Protein AF-A0A2V7V8S5-F1 (afdb_monomer_lite)

Radius of gyration: 19.61 Å; chains: 1; bounding box: 56×27×49 Å

Secondary structure (DSSP, 8-state):
-PPP-PPPGGGTTTHHHHHHHHHHHHHHHHHHHPPPEE-GGG-EEPPP-HHHHHHHHHHTT-S--

Structure (mmCIF, N/CA/C/O backbone):
data_AF-A0A2V7V8S5-F1
#
_entry.id   AF-A0A2V7V8S5-F1
#
loop_
_atom_site.group_PDB
_atom_site.id
_atom_site.type_symbol
_atom_site.label_atom_id
_atom_site.label_alt_id
_atom_site.label_comp_id
_atom_site.label_asym_id
_atom_site.label_entity_id
_atom_site.label_seq_id
_atom_site.pdbx_PDB_ins_code
_atom_site.Cartn_x
_atom_site.Cartn_y
_atom_site.Cartn_z
_atom_site.occupancy
_atom_site.B_iso_or_equiv
_atom_site.auth_seq_id
_atom_site.auth_comp_id
_atom_site.auth_asym_id
_atom_site.auth_atom_id
_atom_site.pdbx_PDB_model_num
ATOM 1 N N . ALA A 1 1 ? 38.230 0.107 -13.075 1.00 65.88 1 ALA A N 1
ATOM 2 C CA . ALA A 1 1 ? 36.989 -0.632 -12.773 1.00 65.88 1 ALA A CA 1
ATOM 3 C C . ALA A 1 1 ? 36.627 -1.453 -14.002 1.00 65.88 1 ALA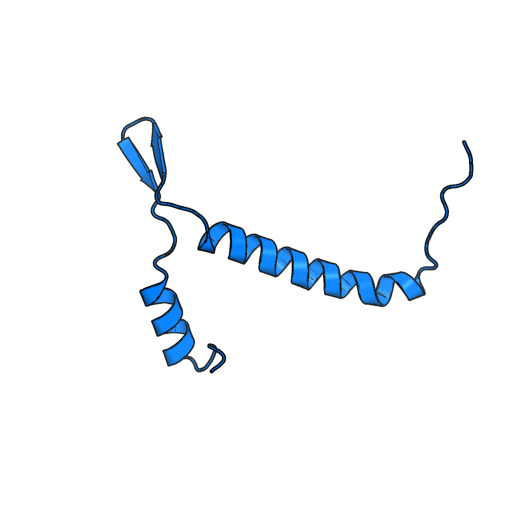 A C 1
ATOM 5 O O . ALA A 1 1 ? 36.824 -0.943 -15.100 1.00 65.88 1 ALA A O 1
ATOM 6 N N . ALA A 1 2 ? 36.185 -2.703 -13.841 1.00 58.53 2 ALA A N 1
ATOM 7 C CA . ALA A 1 2 ? 35.596 -3.447 -14.957 1.00 58.53 2 ALA A CA 1
ATOM 8 C C . ALA A 1 2 ? 34.328 -2.708 -15.432 1.00 58.53 2 ALA A C 1
ATOM 10 O O . ALA A 1 2 ? 33.672 -2.082 -14.592 1.00 58.53 2 ALA A O 1
ATOM 11 N N . PRO A 1 3 ? 34.004 -2.710 -16.737 1.00 67.69 3 PRO A N 1
ATOM 12 C CA . PRO A 1 3 ? 32.778 -2.080 -17.209 1.00 67.69 3 PRO A CA 1
ATOM 13 C C . PRO A 1 3 ? 31.583 -2.766 -16.542 1.00 67.69 3 PRO A C 1
ATOM 15 O O . PRO A 1 3 ? 31.529 -3.993 -16.481 1.00 67.69 3 PRO A O 1
ATOM 18 N N . ALA A 1 4 ? 30.657 -1.973 -16.002 1.00 75.56 4 ALA A N 1
ATOM 19 C CA . ALA A 1 4 ? 29.389 -2.506 -15.530 1.00 75.56 4 ALA A CA 1
ATOM 20 C C . ALA A 1 4 ? 28.632 -3.059 -16.741 1.00 75.56 4 ALA A C 1
ATOM 22 O O . ALA A 1 4 ? 28.460 -2.357 -17.739 1.00 75.56 4 ALA A O 1
ATOM 23 N N . GLU A 1 5 ? 28.224 -4.321 -16.665 1.00 86.50 5 GLU A N 1
ATOM 24 C CA . GLU A 1 5 ? 27.385 -4.932 -17.686 1.00 86.50 5 GLU A CA 1
ATOM 25 C C . GLU A 1 5 ? 25.987 -4.316 -17.582 1.00 86.50 5 GLU A C 1
ATOM 27 O O . GLU A 1 5 ? 25.304 -4.453 -16.568 1.00 86.50 5 GLU A O 1
ATOM 32 N N . ALA A 1 6 ? 25.606 -3.559 -18.608 1.00 86.81 6 ALA A N 1
ATOM 33 C CA . ALA A 1 6 ? 24.299 -2.931 -18.696 1.00 86.81 6 ALA A CA 1
ATOM 34 C C . ALA A 1 6 ? 23.356 -3.818 -19.506 1.00 86.81 6 ALA A C 1
ATOM 36 O O . ALA A 1 6 ? 23.737 -4.369 -20.543 1.00 86.81 6 ALA A O 1
ATOM 37 N N . LEU A 1 7 ? 22.109 -3.918 -19.048 1.00 90.62 7 LEU A N 1
ATOM 38 C CA . LEU A 1 7 ? 21.056 -4.519 -19.851 1.00 90.62 7 LEU A CA 1
ATOM 39 C C . LEU A 1 7 ? 20.795 -3.645 -21.085 1.00 90.62 7 LEU A C 1
ATOM 41 O O . LEU A 1 7 ? 20.806 -2.418 -20.974 1.00 90.62 7 LEU A O 1
ATOM 45 N N . PRO A 1 8 ? 20.547 -4.251 -22.257 1.00 92.62 8 PRO A N 1
ATOM 46 C CA . PRO A 1 8 ? 20.086 -3.499 -23.414 1.00 92.62 8 PRO A CA 1
ATOM 47 C C . PRO A 1 8 ? 18.698 -2.913 -23.127 1.00 92.62 8 PRO A C 1
ATOM 49 O O . PRO A 1 8 ? 17.871 -3.598 -22.532 1.00 92.62 8 PRO A O 1
ATOM 52 N N . ASP A 1 9 ? 18.413 -1.703 -23.610 1.00 93.12 9 ASP A N 1
ATOM 53 C CA . ASP A 1 9 ? 17.189 -0.945 -23.292 1.00 93.12 9 ASP A CA 1
ATOM 54 C C . ASP A 1 9 ? 15.897 -1.765 -23.428 1.00 93.12 9 ASP A C 1
ATOM 56 O O . ASP A 1 9 ? 15.078 -1.781 -22.519 1.00 93.12 9 ASP A O 1
ATOM 60 N N . ARG A 1 10 ? 15.758 -2.544 -24.508 1.00 94.62 10 ARG A N 1
ATOM 61 C CA . ARG A 1 10 ? 14.596 -3.427 -24.743 1.00 94.62 10 ARG A CA 1
ATOM 62 C C . ARG A 1 10 ? 14.349 -4.469 -23.643 1.00 94.62 10 ARG A C 1
ATOM 64 O O . ARG A 1 10 ? 13.250 -4.985 -23.523 1.00 94.62 10 ARG A O 1
ATOM 71 N N . ALA A 1 11 ? 15.382 -4.847 -22.890 1.00 92.69 11 ALA A N 1
ATOM 72 C CA . ALA A 1 11 ? 15.255 -5.780 -21.772 1.00 92.69 11 ALA A CA 1
ATOM 73 C C . ALA A 1 11 ? 14.746 -5.085 -20.497 1.00 92.69 11 ALA A C 1
ATOM 75 O O . ALA A 1 11 ? 14.367 -5.764 -19.549 1.00 92.69 11 ALA A O 1
ATOM 76 N N . LEU A 1 12 ? 14.728 -3.747 -20.464 1.00 95.06 12 LEU A N 1
ATOM 77 C CA . LEU A 1 12 ? 14.140 -2.967 -19.375 1.00 95.06 12 LEU A CA 1
ATOM 78 C C . LEU A 1 12 ? 12.620 -2.821 -19.517 1.00 95.06 12 LEU A C 1
ATOM 80 O O . LEU A 1 12 ? 11.956 -2.564 -18.516 1.00 95.06 12 LEU A O 1
ATOM 84 N N . ASP A 1 13 ? 12.067 -3.025 -20.718 1.00 96.25 13 ASP A N 1
ATOM 85 C CA . ASP A 1 13 ? 10.637 -2.838 -21.002 1.00 96.25 13 ASP A CA 1
ATOM 86 C C . ASP A 1 13 ? 9.735 -3.686 -20.091 1.00 96.25 13 ASP A C 1
ATOM 88 O O . ASP A 1 13 ? 8.673 -3.224 -19.686 1.00 96.25 13 ASP A O 1
ATOM 92 N N . GLU A 1 14 ? 10.168 -4.894 -19.711 1.00 95.50 14 GLU A N 1
ATOM 93 C CA . GLU A 1 14 ? 9.446 -5.753 -18.758 1.00 95.50 14 GLU A CA 1
ATOM 94 C C . GLU A 1 14 ? 9.673 -5.341 -17.293 1.00 95.50 14 GLU A C 1
ATOM 96 O O . GLU A 1 14 ? 8.813 -5.559 -16.440 1.00 95.50 14 GLU A O 1
ATOM 101 N N . LEU A 1 15 ? 10.810 -4.708 -16.984 1.00 96.62 15 LEU A N 1
ATOM 102 C CA . LEU A 1 15 ? 11.145 -4.277 -15.625 1.00 96.62 15 LEU A CA 1
ATOM 103 C C . LEU A 1 15 ? 10.387 -3.017 -15.213 1.00 96.62 15 LEU A C 1
ATOM 105 O O . LEU A 1 15 ? 10.055 -2.869 -14.040 1.00 96.62 15 LEU A O 1
ATOM 109 N N . PHE A 1 16 ? 10.097 -2.107 -16.144 1.00 96.81 16 PHE A N 1
ATOM 110 C CA . PHE A 1 16 ? 9.347 -0.891 -15.831 1.00 96.81 16 PHE A CA 1
ATOM 111 C C . PHE A 1 16 ? 7.952 -1.161 -15.237 1.00 96.81 16 PHE A C 1
ATOM 113 O O . PHE A 1 16 ? 7.695 -0.654 -14.143 1.00 96.81 16 PHE A O 1
ATOM 120 N N . PRO A 1 17 ? 7.062 -1.960 -15.863 1.00 98.00 17 PRO A N 1
ATOM 121 C CA . PRO A 1 17 ? 5.781 -2.307 -15.253 1.00 98.00 17 PRO A CA 1
ATOM 122 C C . PRO A 1 17 ? 5.960 -3.155 -13.990 1.00 98.00 17 PRO A C 1
ATOM 124 O O . PRO A 1 17 ? 5.274 -2.905 -13.008 1.00 98.00 17 PRO A O 1
ATOM 127 N N . ALA A 1 18 ? 6.936 -4.070 -13.951 1.00 98.25 18 ALA A N 1
ATOM 128 C CA . ALA A 1 18 ? 7.192 -4.867 -12.752 1.00 98.25 18 ALA A CA 1
ATOM 129 C C . ALA A 1 18 ? 7.552 -3.999 -11.533 1.00 98.25 18 ALA A C 1
ATOM 131 O O . ALA A 1 18 ? 7.114 -4.276 -10.419 1.00 98.25 18 ALA A O 1
ATOM 132 N N . VAL A 1 19 ? 8.330 -2.929 -11.727 1.00 98.25 19 VAL A N 1
ATOM 133 C CA . VAL A 1 19 ? 8.648 -1.973 -10.657 1.00 98.25 19 VAL A CA 1
ATOM 134 C C . VAL A 1 19 ? 7.425 -1.147 -10.263 1.00 98.25 19 VAL A C 1
ATOM 136 O O . VAL A 1 19 ? 7.273 -0.855 -9.076 1.00 98.25 19 VAL A O 1
ATOM 139 N N . ILE A 1 20 ? 6.560 -0.780 -11.214 1.00 98.44 20 ILE A N 1
ATOM 140 C CA . ILE A 1 20 ? 5.286 -0.107 -10.916 1.00 98.44 20 ILE A CA 1
ATOM 141 C C . ILE A 1 20 ? 4.440 -0.993 -9.997 1.00 98.44 20 ILE A C 1
ATOM 143 O O . ILE A 1 20 ? 4.109 -0.557 -8.895 1.00 98.44 20 ILE A O 1
ATOM 147 N N . ASP A 1 21 ? 4.198 -2.242 -10.398 1.00 98.44 21 ASP A N 1
ATOM 148 C CA . ASP A 1 21 ? 3.388 -3.202 -9.642 1.00 98.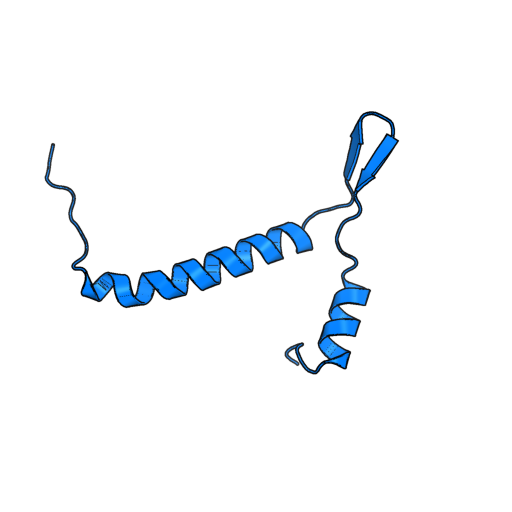44 21 ASP A CA 1
ATOM 149 C C . ASP A 1 21 ? 3.996 -3.466 -8.257 1.00 98.44 21 ASP A C 1
ATOM 151 O O . ASP A 1 21 ? 3.323 -3.347 -7.234 1.00 98.44 21 ASP A O 1
ATOM 155 N N . ALA A 1 22 ? 5.305 -3.736 -8.198 1.00 98.56 22 ALA A N 1
ATOM 156 C CA . ALA A 1 22 ? 5.996 -4.002 -6.940 1.00 98.56 22 ALA A CA 1
ATOM 157 C C . ALA A 1 22 ? 5.972 -2.797 -5.987 1.00 98.56 22 ALA A C 1
ATOM 159 O O . ALA A 1 22 ? 5.881 -2.968 -4.771 1.00 98.56 22 ALA A O 1
ATOM 160 N N . THR A 1 23 ? 6.055 -1.573 -6.515 1.00 98.50 23 THR A N 1
ATOM 161 C CA . THR A 1 23 ? 6.004 -0.354 -5.696 1.00 98.50 23 THR A CA 1
ATOM 162 C C . THR A 1 23 ? 4.590 -0.082 -5.197 1.00 98.50 23 THR A C 1
ATOM 164 O O . THR A 1 23 ? 4.422 0.285 -4.032 1.00 98.50 23 THR A O 1
ATOM 167 N N . GLU A 1 24 ? 3.576 -0.286 -6.042 1.00 98.62 24 GLU A N 1
ATOM 168 C CA . GLU A 1 24 ? 2.171 -0.180 -5.645 1.00 98.62 24 GLU A CA 1
ATOM 169 C C . GLU A 1 24 ? 1.856 -1.168 -4.514 1.00 98.62 24 GLU A C 1
ATOM 171 O O . GLU A 1 24 ? 1.376 -0.770 -3.447 1.00 98.62 24 GLU A O 1
ATOM 176 N N . GLU A 1 25 ? 2.218 -2.438 -4.695 1.00 98.44 25 GLU A N 1
ATOM 177 C CA . GLU A 1 25 ? 1.962 -3.474 -3.701 1.00 98.44 25 GLU A CA 1
ATOM 178 C C . GLU A 1 25 ? 2.767 -3.249 -2.413 1.00 98.44 25 GLU A C 1
ATOM 180 O O . GLU A 1 25 ? 2.252 -3.464 -1.317 1.00 98.44 25 GLU A O 1
ATOM 185 N N . ALA A 1 26 ? 4.001 -2.740 -2.495 1.00 98.75 26 ALA A N 1
ATOM 186 C CA . ALA A 1 26 ? 4.801 -2.426 -1.311 1.00 98.75 26 ALA A CA 1
ATOM 187 C C . ALA A 1 26 ? 4.133 -1.371 -0.412 1.00 98.75 26 ALA A C 1
ATOM 189 O O . ALA A 1 26 ? 4.146 -1.512 0.815 1.00 98.75 26 ALA A O 1
ATOM 190 N N . VAL A 1 27 ? 3.520 -0.337 -0.999 1.00 98.44 27 VAL A N 1
ATOM 191 C CA . VAL A 1 27 ? 2.775 0.680 -0.240 1.00 98.44 27 VAL A CA 1
ATOM 192 C C . VAL A 1 27 ? 1.532 0.069 0.406 1.00 98.44 27 VAL A C 1
ATOM 194 O O . VAL A 1 27 ? 1.286 0.297 1.594 1.00 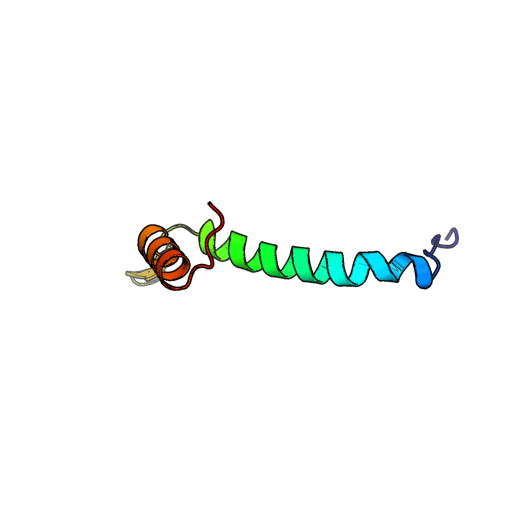98.44 27 VAL A O 1
ATOM 197 N N . LEU A 1 28 ? 0.771 -0.736 -0.340 1.00 97.81 28 LEU A N 1
ATOM 198 C CA . LEU A 1 28 ? -0.414 -1.415 0.189 1.00 97.81 28 LEU A CA 1
ATOM 199 C C . LEU A 1 28 ? -0.051 -2.375 1.330 1.00 97.81 28 LEU A C 1
ATOM 201 O O . LEU A 1 28 ? -0.682 -2.334 2.386 1.00 97.81 28 LEU A O 1
ATOM 205 N N . ASN A 1 29 ? 1.013 -3.162 1.169 1.00 98.38 29 ASN A N 1
ATOM 206 C CA . ASN A 1 29 ? 1.515 -4.086 2.183 1.00 98.38 29 ASN A CA 1
ATOM 207 C C . ASN A 1 29 ? 1.968 -3.356 3.450 1.00 98.38 29 ASN A C 1
ATOM 209 O O . ASN A 1 29 ? 1.685 -3.820 4.554 1.00 98.38 29 ASN A O 1
ATOM 213 N N . ALA A 1 30 ? 2.618 -2.196 3.315 1.00 98.38 30 ALA A N 1
ATOM 214 C CA . ALA A 1 30 ? 3.018 -1.388 4.463 1.00 98.38 30 ALA A CA 1
ATOM 215 C C . ALA A 1 30 ? 1.807 -0.908 5.279 1.00 98.38 30 ALA A C 1
ATOM 217 O O . ALA A 1 30 ? 1.827 -0.998 6.505 1.00 98.38 30 ALA A O 1
ATOM 218 N N . LEU A 1 31 ? 0.741 -0.441 4.619 1.00 98.06 31 LEU A N 1
ATOM 219 C CA . LEU A 1 31 ? -0.498 -0.027 5.289 1.00 98.06 31 LEU A CA 1
ATOM 220 C C . LEU A 1 31 ? -1.255 -1.213 5.894 1.00 98.06 31 LEU A C 1
ATOM 222 O O . LEU A 1 31 ? -1.771 -1.111 7.005 1.00 98.06 31 LEU A O 1
ATOM 226 N N . TRP A 1 32 ? -1.321 -2.331 5.169 1.00 98.12 32 TRP A N 1
ATOM 227 C CA . TRP A 1 32 ? -2.046 -3.526 5.591 1.00 98.12 32 TRP A CA 1
ATOM 228 C C . TRP A 1 32 ? -1.391 -4.200 6.799 1.00 98.12 32 TRP A C 1
ATOM 230 O O . TRP A 1 32 ? -2.082 -4.608 7.727 1.00 98.12 32 TRP A O 1
ATOM 240 N N . ALA A 1 33 ? -0.062 -4.291 6.820 1.00 98.19 33 ALA A N 1
ATOM 241 C CA . ALA A 1 33 ? 0.678 -4.931 7.904 1.00 98.19 33 ALA A CA 1
ATOM 242 C C . ALA A 1 33 ? 0.907 -4.018 9.122 1.00 98.19 33 ALA A C 1
ATOM 244 O O . ALA A 1 33 ? 1.318 -4.508 10.177 1.00 98.19 33 ALA A O 1
ATOM 245 N N . ALA A 1 34 ? 0.685 -2.705 8.994 1.00 98.25 34 ALA A N 1
ATOM 246 C CA . ALA A 1 34 ? 0.925 -1.760 10.078 1.00 98.25 34 ALA A CA 1
ATOM 247 C C . ALA A 1 34 ? 0.021 -2.052 11.294 1.00 98.25 34 ALA A C 1
ATOM 249 O O . ALA A 1 34 ? -1.205 -2.087 11.154 1.00 98.25 34 ALA A O 1
ATOM 250 N N . PRO A 1 35 ? 0.594 -2.219 12.502 1.00 97.31 35 PRO A N 1
ATOM 251 C CA . PRO A 1 35 ? -0.194 -2.356 13.717 1.00 97.31 35 PRO A CA 1
ATOM 252 C C . PRO A 1 35 ? -0.731 -0.995 14.173 1.00 97.31 35 PRO A C 1
ATOM 254 O O . PRO A 1 35 ? -0.325 0.062 13.686 1.00 97.31 35 PRO A O 1
ATOM 257 N N . ASP A 1 36 ? -1.580 -1.013 15.197 1.00 98.25 36 ASP A N 1
ATOM 258 C CA . ASP A 1 36 ? -1.816 0.184 15.997 1.00 98.25 36 ASP A CA 1
ATOM 259 C C . ASP A 1 36 ? -0.497 0.643 16.645 1.00 98.25 36 ASP A C 1
ATOM 261 O O . ASP A 1 36 ? 0.192 -0.132 17.312 1.00 98.25 36 ASP A O 1
ATOM 265 N N . VAL A 1 37 ? -0.150 1.919 16.478 1.00 97.81 37 VAL A N 1
ATOM 266 C CA . VAL A 1 37 ? 1.070 2.520 17.026 1.00 97.81 37 VAL A CA 1
ATOM 267 C C . VAL A 1 37 ? 0.706 3.581 18.056 1.00 97.81 37 VAL A C 1
ATOM 269 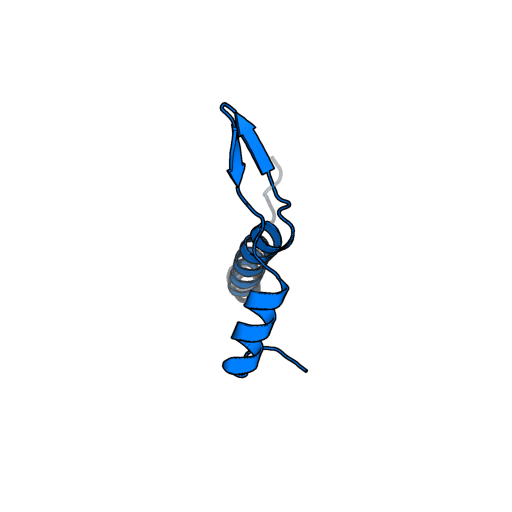O O . VAL A 1 37 ? 0.141 4.628 17.728 1.00 97.81 37 VAL A O 1
ATOM 272 N N . ALA A 1 38 ? 1.086 3.333 19.309 1.00 98.00 38 ALA A N 1
ATOM 273 C CA . ALA A 1 38 ? 1.097 4.348 20.355 1.00 98.00 38 ALA A CA 1
ATOM 274 C C . ALA A 1 38 ? 2.417 5.136 20.295 1.00 98.00 38 ALA A C 1
ATOM 276 O O . ALA A 1 38 ? 3.504 4.571 20.413 1.00 98.00 38 ALA A O 1
ATOM 277 N N . GLY A 1 39 ? 2.318 6.444 20.086 1.00 96.38 39 GLY A N 1
ATOM 278 C CA . GLY A 1 39 ? 3.441 7.366 19.976 1.00 96.38 39 GLY A CA 1
ATOM 279 C C . GLY A 1 39 ? 3.571 8.305 21.174 1.00 96.38 39 GLY A C 1
ATOM 280 O O . GLY A 1 39 ? 2.889 8.191 22.194 1.00 96.38 39 GLY A O 1
ATOM 281 N N . ARG A 1 40 ? 4.466 9.284 21.029 1.00 96.81 40 ARG A N 1
ATOM 282 C CA . ARG A 1 40 ? 4.696 10.332 22.029 1.00 96.81 40 ARG A CA 1
ATOM 283 C C . ARG A 1 40 ? 3.415 11.139 22.305 1.00 96.81 40 ARG A C 1
ATOM 285 O O . ARG A 1 40 ? 2.594 11.342 21.410 1.00 96.81 40 ARG A O 1
ATOM 292 N N . ASP A 1 41 ? 3.285 11.629 23.538 1.00 96.56 41 ASP A N 1
ATOM 293 C CA . ASP A 1 41 ? 2.196 12.503 24.002 1.00 96.56 41 ASP A CA 1
ATOM 294 C C . ASP A 1 41 ? 0.799 11.865 23.873 1.00 96.56 41 ASP A C 1
ATOM 296 O O . ASP A 1 41 ? -0.188 12.545 23.605 1.00 96.56 41 ASP A O 1
ATOM 300 N N . GLY A 1 42 ? 0.710 10.540 24.032 1.00 95.50 42 GLY A N 1
ATOM 301 C CA . GLY A 1 42 ? -0.562 9.812 23.983 1.00 95.50 42 GLY A CA 1
ATOM 302 C C . GLY A 1 42 ? -1.180 9.714 22.587 1.00 95.50 42 GLY A C 1
ATOM 303 O O . GLY A 1 42 ? -2.351 9.357 22.468 1.00 95.50 42 GLY A O 1
ATOM 304 N N . ARG A 1 43 ? -0.424 10.016 21.520 1.00 97.38 43 ARG A N 1
ATOM 305 C CA . ARG A 1 43 ? -0.896 9.789 20.149 1.00 97.38 43 ARG A CA 1
ATOM 306 C C . ARG A 1 43 ? -1.113 8.300 19.908 1.00 97.38 43 ARG A C 1
ATOM 308 O O . ARG A 1 43 ? -0.238 7.494 20.200 1.00 97.38 43 ARG A O 1
ATOM 315 N N . LEU A 1 44 ? -2.242 7.966 19.298 1.00 97.75 44 LEU A N 1
ATOM 316 C CA . LEU A 1 44 ? -2.532 6.634 18.788 1.00 97.75 44 LEU A CA 1
ATOM 317 C C . LEU A 1 44 ? -2.838 6.752 17.298 1.00 97.75 44 LEU A C 1
ATOM 319 O O . LEU A 1 44 ? -3.767 7.461 16.913 1.00 97.75 44 LEU A O 1
ATOM 323 N N . VAL A 1 45 ? -2.059 6.062 16.475 1.00 97.56 45 VAL A N 1
ATO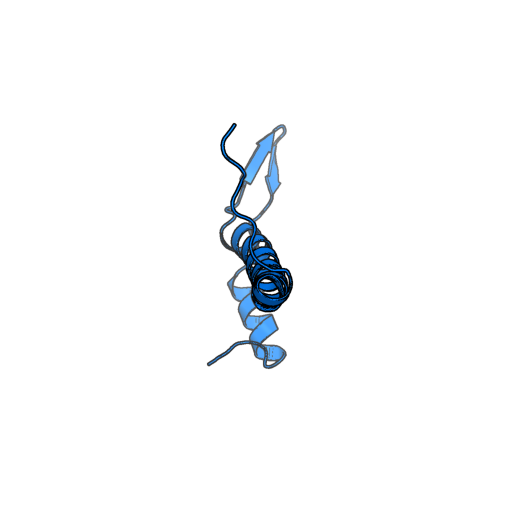M 324 C CA . VAL A 1 45 ? -2.360 5.860 15.057 1.00 97.56 45 VAL A CA 1
ATOM 325 C C . VAL A 1 45 ? -2.835 4.427 14.912 1.00 97.56 45 VAL A C 1
ATOM 327 O O . VAL A 1 45 ? -2.125 3.506 15.305 1.00 97.56 45 VAL A O 1
ATOM 330 N N . ARG A 1 46 ? -4.051 4.239 14.405 1.00 97.81 46 ARG A N 1
ATOM 331 C CA . ARG A 1 46 ? -4.614 2.905 14.200 1.00 97.81 46 ARG A CA 1
ATOM 332 C C . ARG A 1 46 ? -4.122 2.326 12.879 1.00 97.81 46 ARG A C 1
ATOM 334 O O . ARG A 1 46 ? -3.995 3.067 11.903 1.00 97.81 46 ARG A O 1
ATOM 341 N N . GLY A 1 47 ? -3.885 1.019 12.861 1.00 98.06 47 GLY A N 1
ATOM 342 C CA . GLY A 1 47 ? -3.738 0.273 11.616 1.00 98.06 47 GLY A CA 1
ATOM 343 C C . GLY A 1 47 ? -5.015 0.366 10.778 1.00 98.06 47 GLY A C 1
ATOM 344 O O . GLY A 1 47 ? -6.084 0.738 11.276 1.00 98.06 47 GLY A O 1
ATOM 345 N N . ILE A 1 48 ? -4.917 0.046 9.489 1.00 97.69 48 ILE A N 1
ATOM 346 C CA . ILE A 1 48 ? -6.085 0.083 8.607 1.00 97.69 48 ILE A CA 1
ATOM 347 C C . ILE A 1 48 ? -7.113 -0.989 9.038 1.00 97.69 48 ILE A C 1
ATOM 349 O O . ILE A 1 48 ? -6.719 -2.119 9.334 1.00 97.69 48 ILE A O 1
ATOM 353 N N . PRO A 1 49 ? -8.424 -0.686 9.103 1.00 97.94 49 PRO A N 1
ATOM 354 C CA . PRO A 1 49 ? -9.429 -1.654 9.545 1.00 97.94 49 PRO A CA 1
ATOM 355 C C . PRO A 1 49 ? -9.699 -2.708 8.458 1.00 97.94 49 PRO A C 1
ATOM 357 O O . PRO A 1 49 ? -10.496 -2.485 7.546 1.00 97.94 49 PRO A O 1
ATOM 360 N N . HIS A 1 50 ? -9.034 -3.867 8.545 1.00 97.56 50 HIS A N 1
ATOM 361 C CA . HIS A 1 50 ? -9.065 -4.917 7.510 1.00 97.56 50 HIS A CA 1
ATOM 362 C C . HIS A 1 50 ? -10.481 -5.349 7.119 1.00 97.56 50 HIS A C 1
ATOM 364 O O . HIS A 1 50 ? -10.795 -5.403 5.931 1.00 97.56 50 HIS A O 1
ATOM 370 N N . ASP A 1 51 ? -11.352 -5.607 8.096 1.00 97.94 51 ASP A N 1
ATOM 371 C CA . ASP A 1 51 ? -12.715 -6.085 7.837 1.00 97.94 51 ASP A CA 1
ATOM 372 C C . ASP A 1 51 ? -13.555 -5.063 7.057 1.00 97.94 51 ASP A C 1
ATOM 374 O O . ASP A 1 51 ? -14.280 -5.430 6.127 1.00 97.94 51 ASP A O 1
ATOM 378 N N . GLU A 1 52 ? -13.420 -3.775 7.385 1.00 98.19 52 GLU A N 1
ATOM 379 C CA . GLU A 1 52 ? -14.119 -2.684 6.698 1.00 98.19 52 GLU A CA 1
ATOM 380 C C . GLU A 1 52 ? -13.607 -2.514 5.266 1.00 98.19 52 GLU A C 1
ATOM 382 O O . GLU A 1 52 ? -14.403 -2.364 4.336 1.00 98.19 52 GLU A O 1
ATOM 387 N N . VAL A 1 53 ? -12.289 -2.609 5.063 1.00 97.56 53 VAL A N 1
ATOM 388 C CA . VAL A 1 53 ? -11.691 -2.554 3.723 1.00 97.56 53 VAL A CA 1
ATOM 389 C C . VAL A 1 53 ? -12.158 -3.733 2.870 1.00 97.56 53 VAL A C 1
ATOM 391 O O . VAL A 1 53 ? -12.578 -3.534 1.730 1.00 97.56 53 VAL A O 1
ATOM 394 N N . LEU A 1 54 ?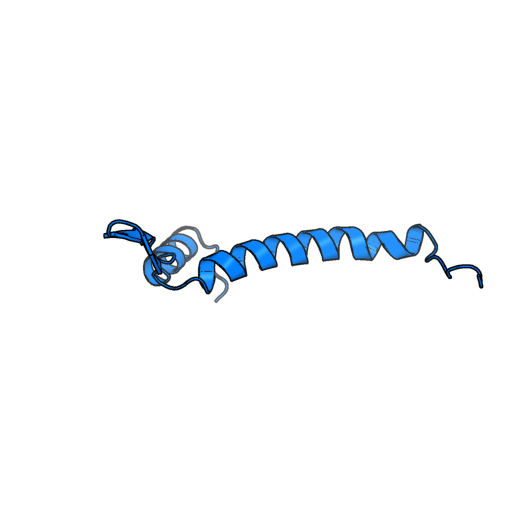 -12.162 -4.957 3.405 1.00 97.62 54 LEU A N 1
ATOM 395 C CA . LEU A 1 54 ? -12.649 -6.128 2.670 1.00 97.62 54 LEU A CA 1
ATOM 396 C C . LEU A 1 54 ? -14.144 -6.020 2.355 1.00 97.62 54 LEU A C 1
ATOM 398 O O . LEU A 1 54 ? -14.565 -6.379 1.255 1.00 97.62 54 LEU A O 1
ATOM 402 N N . ALA A 1 55 ? -14.959 -5.512 3.283 1.00 97.94 55 ALA A N 1
ATOM 403 C CA . ALA A 1 55 ? -16.374 -5.254 3.029 1.00 97.94 55 ALA A CA 1
ATOM 404 C C . ALA A 1 55 ? -16.572 -4.219 1.907 1.00 97.94 55 ALA A C 1
ATOM 406 O O . ALA A 1 55 ? -17.415 -4.418 1.027 1.00 97.94 55 ALA A O 1
ATOM 407 N N . LEU A 1 56 ? -15.759 -3.158 1.890 1.00 97.69 56 LEU A N 1
ATOM 408 C CA . LEU A 1 56 ? -15.769 -2.137 0.845 1.00 97.69 56 LEU A CA 1
ATOM 409 C C . LEU A 1 56 ? -15.370 -2.710 -0.524 1.00 97.69 56 LEU A C 1
ATOM 411 O O . LEU A 1 56 ? -16.044 -2.452 -1.521 1.00 97.69 56 LEU A O 1
ATOM 415 N N . LEU A 1 57 ? -14.311 -3.520 -0.590 1.00 97.50 57 LEU A N 1
ATOM 416 C CA . LEU A 1 57 ? -13.879 -4.153 -1.840 1.00 97.50 57 LEU A CA 1
ATOM 417 C C . LEU A 1 57 ? -14.933 -5.131 -2.376 1.00 97.50 57 LEU A C 1
ATOM 419 O O . LEU A 1 57 ? -15.197 -5.152 -3.582 1.00 97.50 57 LEU A O 1
ATOM 423 N N . ARG A 1 58 ? -15.594 -5.896 -1.494 1.00 97.31 58 ARG A N 1
ATOM 424 C CA . ARG A 1 58 ? -16.712 -6.778 -1.873 1.00 97.31 58 ARG A CA 1
ATOM 425 C C . ARG A 1 58 ? -17.898 -5.992 -2.424 1.00 97.31 58 ARG A C 1
ATOM 427 O O . ARG A 1 58 ? -18.422 -6.364 -3.473 1.00 97.31 58 ARG A O 1
ATOM 434 N N . SER A 1 59 ? -18.298 -4.891 -1.780 1.00 97.75 59 SER A N 1
ATOM 435 C CA . SER A 1 59 ? -19.445 -4.088 -2.236 1.00 97.75 59 SER A CA 1
ATOM 436 C C . SER A 1 59 ? -19.231 -3.475 -3.626 1.00 97.75 59 SER A C 1
ATOM 438 O O . SER A 1 59 ? -20.195 -3.274 -4.364 1.00 97.75 59 SER A O 1
ATOM 440 N N . HIS A 1 60 ? -17.972 -3.278 -4.026 1.00 97.81 60 HIS A N 1
ATOM 441 C CA . HIS A 1 60 ? -17.591 -2.774 -5.346 1.00 97.81 60 HIS A CA 1
ATOM 442 C C . HIS A 1 60 ? -17.194 -3.873 -6.347 1.00 97.81 60 HIS A C 1
ATOM 444 O O . HIS A 1 60 ? -16.800 -3.551 -7.470 1.00 97.81 60 HIS A O 1
ATOM 450 N N . ARG A 1 61 ? -17.297 -5.162 -5.980 1.00 96.69 61 ARG A N 1
ATOM 451 C CA . ARG A 1 61 ? -16.837 -6.302 -6.800 1.00 96.69 61 ARG A CA 1
ATOM 452 C C . ARG A 1 61 ? -15.380 -6.128 -7.251 1.00 96.69 61 ARG A C 1
ATOM 454 O O . ARG A 1 61 ? -15.063 -6.183 -8.441 1.00 96.69 61 ARG A O 1
ATOM 461 N N . ARG A 1 62 ? -14.510 -5.803 -6.294 1.00 96.44 62 ARG A N 1
ATOM 462 C CA . ARG A 1 62 ? -13.058 -5.626 -6.475 1.00 96.44 62 ARG A CA 1
ATOM 463 C C . ARG A 1 62 ? -12.226 -6.596 -5.638 1.00 96.44 62 ARG A C 1
ATOM 465 O O . ARG A 1 62 ? -11.007 -6.534 -5.698 1.00 96.44 62 ARG A O 1
ATOM 472 N N . LEU A 1 63 ? -12.869 -7.481 -4.879 1.00 95.00 63 LEU A N 1
ATOM 473 C CA . LEU A 1 63 ? -12.201 -8.577 -4.187 1.00 95.00 63 LEU A CA 1
ATOM 474 C C . LEU A 1 63 ? -12.283 -9.835 -5.061 1.00 95.00 63 LEU A C 1
ATOM 476 O O . LEU A 1 63 ? -13.380 -10.181 -5.499 1.00 95.00 63 LEU A O 1
ATOM 480 N N . ALA A 1 64 ? -11.143 -10.473 -5.328 1.00 87.56 64 ALA A N 1
ATOM 481 C CA . ALA A 1 64 ? -11.109 -11.782 -5.978 1.00 87.56 64 ALA A CA 1
ATOM 482 C C . ALA A 1 64 ? -11.725 -12.842 -5.045 1.00 87.56 64 ALA A C 1
ATOM 484 O O . ALA A 1 64 ? -11.529 -12.768 -3.829 1.00 87.56 64 ALA A O 1
ATOM 485 N N . GLU A 1 65 ? -12.496 -13.772 -5.612 1.00 66.31 65 GLU A N 1
ATOM 486 C CA . GLU A 1 65 ? -13.112 -14.899 -4.890 1.00 66.31 65 GLU A CA 1
ATOM 487 C C . GLU A 1 65 ? -12.161 -16.092 -4.759 1.00 66.31 65 GLU A C 1
ATOM 489 O O . GLU A 1 65 ? -11.421 -16.369 -5.733 1.00 66.31 65 GLU A O 1
#

Foldseek 3Di:
DPDDDDDDPVVCPVVVVVCVVVVVVVVVCCLQVDAWDQDPPRDTDHRDPVVVVVVVCVVVVNDDD

Sequence (65 aa):
AAPAEALPDRALDELFPAVIDATEEAVLNALWAAPDVAGRDGRLVRGIPHDEVLALLRSHRRLAE

pLDDT: mean 94.35, std 8.52, range [58.53, 98.75]